Protein AF-A0A1F8WPS4-F1 (afdb_monomer)

Solvent-accessible surface area (backbone atoms only — not comparable to full-atom values): 3808 Å² total; per-residue (Å²): 131,84,81,77,53,66,42,60,54,54,53,48,52,29,59,76,67,74,39,54,68,58,60,43,18,57,73,72,75,43,52,50,67,57,51,52,24,34,56,42,57,88,88,42,91,68,39,43,87,73,55,69,68,57,56,51,50,52,54,63,73,73,108

Structure (mmCIF, N/CA/C/O backbone):
data_AF-A0A1F8WPS4-F1
#
_entry.id   AF-A0A1F8WPS4-F1
#
loop_
_atom_site.group_PDB
_atom_site.id
_atom_site.type_symbol
_atom_site.label_atom_id
_atom_site.label_alt_id
_atom_site.label_comp_id
_atom_site.label_asym_id
_atom_site.label_entity_id
_ato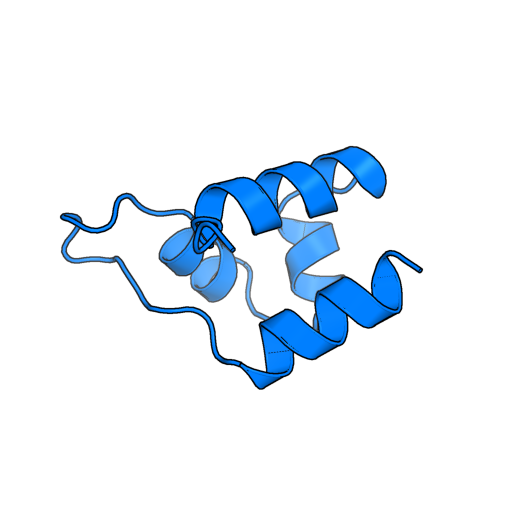m_site.label_seq_id
_atom_site.pdbx_PDB_ins_code
_atom_site.Cartn_x
_atom_site.Cartn_y
_atom_site.Cartn_z
_atom_site.occupancy
_atom_site.B_iso_or_equiv
_atom_site.auth_seq_id
_atom_site.auth_comp_id
_atom_site.auth_asym_id
_atom_site.auth_atom_id
_atom_site.pdbx_PDB_model_num
ATOM 1 N N . MET A 1 1 ? -12.337 1.983 -19.206 1.00 39.53 1 MET A N 1
ATOM 2 C CA . MET A 1 1 ? -11.769 2.455 -17.924 1.00 39.53 1 MET A CA 1
ATOM 3 C C . MET A 1 1 ? -10.274 2.190 -17.965 1.00 39.53 1 MET A C 1
ATOM 5 O O . MET A 1 1 ? -9.903 1.057 -18.247 1.00 39.53 1 MET A O 1
ATOM 9 N N . ALA A 1 2 ? -9.418 3.198 -17.791 1.00 47.78 2 ALA A N 1
ATOM 10 C CA . ALA A 1 2 ?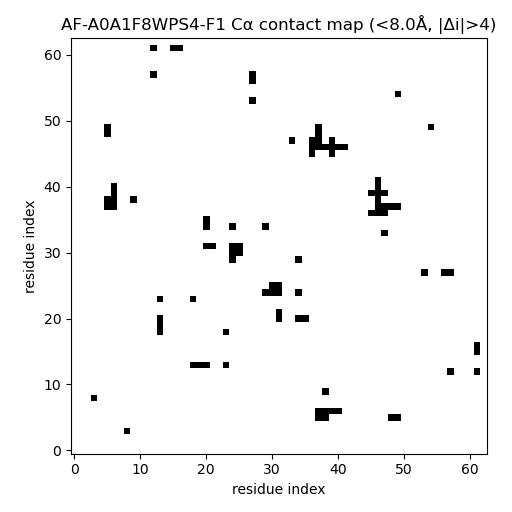 -7.978 2.951 -17.720 1.00 47.78 2 ALA A CA 1
ATOM 11 C C . ALA A 1 2 ? -7.679 2.134 -16.452 1.00 47.78 2 ALA A C 1
ATOM 13 O O . ALA A 1 2 ? -8.181 2.460 -15.377 1.00 47.78 2 ALA A O 1
ATOM 14 N N . LYS A 1 3 ? -6.910 1.048 -16.573 1.00 59.47 3 LYS A N 1
ATOM 15 C CA . LYS A 1 3 ? -6.489 0.250 -15.417 1.00 59.47 3 LYS A CA 1
ATOM 16 C C . LYS A 1 3 ? -5.493 1.095 -14.617 1.00 59.47 3 LYS A C 1
ATOM 18 O O . LYS A 1 3 ? -4.377 1.302 -15.081 1.00 59.47 3 LYS A O 1
ATOM 23 N N . GLN A 1 4 ? -5.902 1.624 -13.464 1.00 72.56 4 GLN A N 1
ATOM 24 C CA . GLN A 1 4 ? -4.992 2.361 -12.583 1.00 72.56 4 GLN A CA 1
ATOM 25 C C . GLN A 1 4 ? -3.854 1.431 -12.138 1.00 72.56 4 GLN A C 1
ATOM 27 O O . GLN A 1 4 ? -4.100 0.281 -11.765 1.00 72.56 4 GLN A O 1
ATOM 32 N N . ALA A 1 5 ? -2.612 1.914 -12.183 1.00 91.31 5 ALA A N 1
ATOM 33 C CA . ALA A 1 5 ? -1.469 1.162 -11.686 1.00 91.31 5 ALA A CA 1
ATOM 34 C C . ALA A 1 5 ? -1.554 1.021 -10.155 1.00 91.31 5 ALA A C 1
ATOM 36 O O . ALA A 1 5 ? -1.928 1.968 -9.458 1.00 91.31 5 ALA A O 1
ATOM 37 N N . GLN A 1 6 ? -1.198 -0.150 -9.611 1.00 95.38 6 GLN A N 1
ATOM 38 C CA . GLN A 1 6 ? -1.285 -0.403 -8.162 1.00 95.38 6 GLN A CA 1
ATOM 39 C C . GLN A 1 6 ? -0.459 0.593 -7.346 1.00 95.38 6 GLN A C 1
ATOM 41 O O . GLN A 1 6 ? -0.839 0.963 -6.241 1.00 95.38 6 GLN A O 1
ATOM 46 N N . GLN A 1 7 ? 0.653 1.062 -7.909 1.00 96.81 7 GLN A N 1
ATOM 47 C CA . GLN A 1 7 ? 1.537 2.009 -7.255 1.00 96.81 7 GLN A CA 1
ATOM 48 C C . GLN A 1 7 ? 0.858 3.369 -7.081 1.00 96.81 7 GLN A C 1
ATOM 50 O O . GLN A 1 7 ? 0.949 3.957 -6.006 1.00 96.81 7 GLN A O 1
ATOM 55 N N . ASP A 1 8 ? 0.162 3.850 -8.110 1.00 96.62 8 ASP A N 1
ATOM 56 C CA . ASP A 1 8 ? -0.536 5.135 -8.059 1.00 96.62 8 ASP A CA 1
ATOM 57 C C . ASP A 1 8 ? -1.720 5.065 -7.102 1.00 96.62 8 ASP A C 1
ATOM 59 O O . ASP A 1 8 ? -1.899 5.961 -6.282 1.00 96.62 8 ASP A O 1
ATOM 63 N N . PHE A 1 9 ? -2.463 3.956 -7.137 1.00 97.00 9 PHE A N 1
ATOM 64 C CA . PHE A 1 9 ? -3.556 3.707 -6.204 1.00 97.00 9 PHE A CA 1
ATOM 65 C C . PHE A 1 9 ? -3.083 3.691 -4.743 1.00 97.00 9 PHE A C 1
ATOM 67 O O . PHE A 1 9 ? -3.651 4.378 -3.899 1.00 97.00 9 PHE A O 1
ATOM 74 N N . LEU A 1 10 ? -2.003 2.964 -4.443 1.00 97.88 10 LEU A N 1
ATOM 75 C CA . LEU A 1 10 ? -1.444 2.884 -3.092 1.00 97.88 10 LEU A CA 1
ATOM 76 C C . LEU A 1 10 ? -0.892 4.230 -2.606 1.00 97.88 10 LEU A C 1
ATOM 78 O O . LEU A 1 10 ? -1.086 4.592 -1.446 1.00 97.88 10 LEU A O 1
ATOM 82 N N . ARG A 1 11 ? -0.200 4.982 -3.473 1.00 97.88 11 ARG A N 1
ATOM 83 C CA . ARG A 1 11 ? 0.330 6.311 -3.125 1.00 97.88 11 ARG A CA 1
ATOM 84 C C . ARG A 1 11 ? -0.783 7.307 -2.850 1.00 97.88 11 ARG A C 1
ATOM 86 O O . ARG A 1 11 ? -0.682 8.063 -1.887 1.00 97.88 11 ARG A O 1
ATOM 93 N N . ASP A 1 12 ? -1.827 7.293 -3.669 1.00 98.06 12 ASP A N 1
ATOM 94 C CA . ASP A 1 12 ? -2.971 8.168 -3.475 1.00 98.06 12 ASP A CA 1
ATOM 95 C C . ASP A 1 12 ? -3.740 7.817 -2.194 1.00 98.06 12 ASP A C 1
ATOM 97 O O . ASP A 1 12 ? -3.993 8.706 -1.388 1.00 98.06 12 ASP A O 1
ATOM 101 N N . ALA A 1 13 ? -3.985 6.531 -1.927 1.00 98.19 13 ALA A N 1
ATOM 102 C CA . ALA A 1 13 ? -4.614 6.079 -0.685 1.00 98.19 13 ALA A CA 1
ATOM 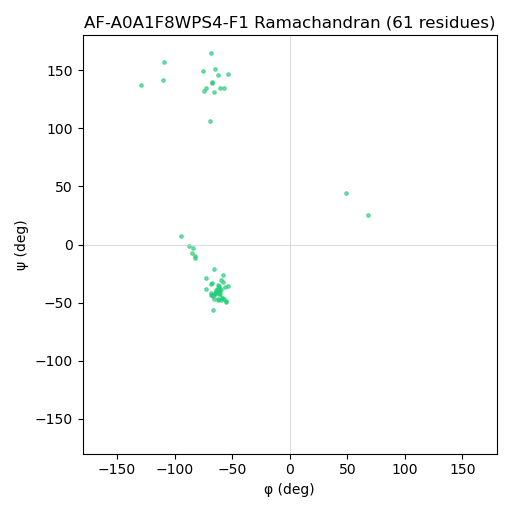103 C C . ALA A 1 13 ? -3.839 6.531 0.566 1.00 98.19 13 ALA A C 1
ATOM 105 O O . ALA A 1 13 ? -4.420 7.093 1.494 1.00 98.19 13 ALA A O 1
ATOM 106 N N . MET A 1 14 ? -2.512 6.351 0.580 1.00 98.50 14 MET A N 1
ATOM 107 C CA . MET A 1 14 ? -1.660 6.822 1.681 1.00 98.50 14 MET A CA 1
ATOM 108 C C . MET A 1 14 ? -1.728 8.343 1.857 1.00 98.50 14 MET A C 1
ATOM 110 O O . MET A 1 14 ? -1.762 8.826 2.988 1.00 98.50 14 MET A O 1
ATOM 114 N N . ARG A 1 15 ? -1.765 9.093 0.748 1.00 98.38 15 ARG A N 1
ATOM 115 C CA . ARG A 1 15 ? -1.880 10.556 0.757 1.00 98.38 15 ARG A CA 1
ATOM 116 C C . ARG A 1 15 ? -3.225 11.011 1.321 1.00 98.38 15 ARG A C 1
ATOM 118 O O . ARG A 1 15 ? -3.237 11.889 2.175 1.00 98.38 15 ARG A O 1
ATOM 125 N N . GLN A 1 16 ? -4.332 10.416 0.876 1.00 98.25 16 GLN A N 1
ATOM 126 C CA . GLN A 1 16 ? -5.678 10.761 1.345 1.00 98.25 16 GLN A CA 1
ATOM 127 C C . GLN A 1 16 ? -5.863 10.464 2.837 1.00 98.25 16 GLN A C 1
ATOM 129 O O . GLN A 1 16 ? -6.447 11.264 3.561 1.00 98.25 16 GLN A O 1
ATOM 134 N N . LEU A 1 17 ? -5.308 9.349 3.316 1.00 97.69 17 LEU A N 1
ATOM 135 C CA . LEU A 1 17 ? -5.385 8.957 4.724 1.00 97.69 17 LEU A CA 1
ATOM 136 C C . LEU A 1 17 ? -4.314 9.622 5.605 1.00 97.69 17 LEU A C 1
ATOM 138 O O . LEU A 1 17 ? -4.301 9.392 6.812 1.00 97.69 17 LEU A O 1
ATOM 142 N N . ASN A 1 18 ? -3.406 10.412 5.019 1.00 98.38 18 ASN A N 1
ATOM 143 C CA . ASN A 1 18 ? -2.242 10.996 5.690 1.00 98.38 18 ASN A CA 1
ATOM 144 C C . ASN A 1 18 ? -1.434 9.957 6.501 1.00 98.38 18 ASN A C 1
ATOM 146 O O . ASN A 1 18 ? -1.060 10.175 7.655 1.00 98.38 18 ASN A O 1
ATOM 150 N N . MET A 1 19 ? -1.196 8.786 5.902 1.00 98.38 19 MET A N 1
ATOM 151 C CA . MET A 1 19 ? -0.510 7.664 6.545 1.00 98.38 19 MET A CA 1
ATOM 152 C C . MET A 1 19 ? 0.872 7.422 5.943 1.00 98.38 19 MET A C 1
ATOM 154 O O . MET A 1 19 ? 1.077 7.460 4.730 1.00 98.38 19 MET A O 1
ATOM 158 N N . THR A 1 20 ? 1.829 7.089 6.809 1.00 98.12 20 THR A N 1
ATOM 159 C CA . THR A 1 20 ? 3.114 6.528 6.378 1.00 98.12 20 THR A CA 1
ATOM 160 C C . THR A 1 20 ? 2.912 5.121 5.812 1.00 98.12 20 THR A C 1
ATOM 162 O O . THR A 1 20 ? 1.903 4.468 6.078 1.00 98.12 20 THR A O 1
ATOM 165 N N . ARG A 1 21 ? 3.911 4.594 5.093 1.00 98.12 21 ARG A N 1
ATOM 166 C CA . ARG A 1 21 ? 3.877 3.202 4.607 1.00 98.12 21 ARG A CA 1
ATOM 167 C C . ARG A 1 21 ? 3.680 2.181 5.727 1.00 98.12 21 ARG A C 1
ATOM 169 O O . ARG A 1 21 ? 3.005 1.186 5.511 1.00 98.12 21 ARG A O 1
ATOM 176 N N . GLN A 1 22 ? 4.274 2.417 6.898 1.00 98.25 22 GLN A N 1
ATOM 177 C CA . GLN A 1 22 ? 4.129 1.508 8.034 1.00 98.25 22 GLN A CA 1
ATOM 178 C C . GLN A 1 22 ? 2.680 1.508 8.532 1.00 98.25 22 GLN A C 1
ATOM 180 O O . GLN A 1 22 ? 2.026 0.473 8.478 1.00 98.25 22 GLN A O 1
ATOM 185 N N . ASN A 1 23 ? 2.148 2.684 8.881 1.00 98.56 23 ASN A N 1
ATOM 186 C CA . ASN A 1 23 ? 0.780 2.813 9.391 1.00 98.56 23 ASN A CA 1
ATOM 187 C C . ASN A 1 23 ? -0.259 2.315 8.379 1.00 98.56 23 ASN A C 1
ATOM 189 O O . ASN A 1 23 ? -1.248 1.693 8.757 1.00 98.56 23 ASN A O 1
ATOM 193 N N . PHE A 1 24 ? -0.034 2.574 7.089 1.00 98.62 24 PHE A N 1
ATOM 194 C CA . PHE A 1 24 ? -0.923 2.112 6.032 1.00 98.62 24 PHE A 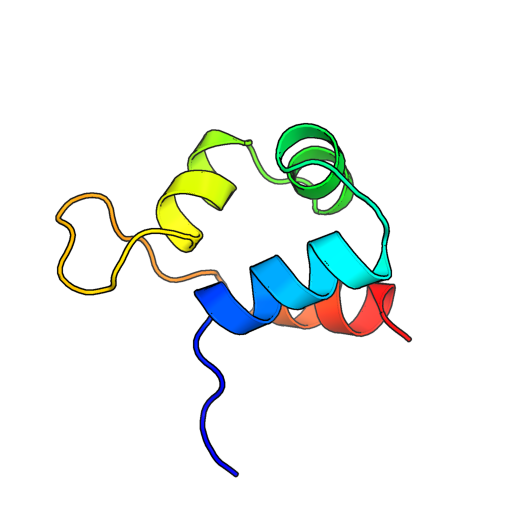CA 1
ATOM 195 C C . PHE A 1 24 ? -0.884 0.589 5.869 1.00 98.62 24 PHE A C 1
ATOM 197 O O . PHE A 1 24 ? -1.941 -0.024 5.762 1.00 98.62 24 PHE A O 1
ATOM 204 N N . ALA A 1 25 ? 0.304 -0.029 5.895 1.00 98.56 25 ALA A N 1
ATOM 205 C CA . ALA A 1 25 ? 0.439 -1.485 5.849 1.00 98.56 25 ALA A CA 1
ATOM 206 C C . ALA A 1 25 ? -0.288 -2.147 7.030 1.00 98.56 25 ALA A C 1
ATOM 208 O O . ALA A 1 25 ? -1.090 -3.057 6.818 1.00 98.56 25 ALA A O 1
ATOM 209 N N . ASP A 1 26 ? -0.096 -1.614 8.239 1.00 98.38 26 ASP A N 1
ATOM 210 C CA . ASP A 1 26 ? -0.769 -2.099 9.445 1.00 98.38 26 ASP A CA 1
ATOM 211 C C . ASP A 1 26 ? -2.297 -1.953 9.325 1.00 98.38 26 ASP A C 1
ATOM 213 O O . ASP A 1 26 ? -3.041 -2.889 9.621 1.00 98.38 26 ASP A O 1
ATOM 217 N N . ARG A 1 27 ? -2.780 -0.816 8.801 1.00 97.94 27 ARG A N 1
ATOM 218 C CA . ARG A 1 27 ? -4.213 -0.544 8.599 1.00 97.94 27 ARG A CA 1
ATOM 219 C C . ARG A 1 27 ? -4.891 -1.532 7.648 1.00 97.94 27 ARG A C 1
ATOM 221 O O . ARG A 1 27 ? -6.057 -1.852 7.860 1.00 97.94 27 ARG A O 1
ATOM 228 N N . ILE A 1 28 ? -4.191 -1.997 6.613 1.00 97.81 28 ILE A N 1
ATOM 229 C CA . ILE A 1 28 ? -4.731 -2.948 5.627 1.00 97.81 28 ILE A CA 1
ATOM 230 C C . ILE A 1 28 ? -4.403 -4.412 5.962 1.00 97.81 28 ILE A C 1
ATOM 232 O O . ILE A 1 28 ? -4.656 -5.294 5.143 1.00 97.81 28 ILE A O 1
ATOM 236 N N . GLY A 1 29 ? -3.820 -4.682 7.137 1.00 97.56 29 GLY A N 1
ATOM 237 C CA . GLY A 1 29 ? -3.452 -6.032 7.570 1.00 97.56 29 GLY A CA 1
ATOM 238 C C . GLY A 1 29 ? -2.320 -6.662 6.749 1.00 97.56 29 GLY A C 1
ATOM 239 O O . GLY A 1 29 ? -2.239 -7.885 6.644 1.00 97.56 29 GLY A O 1
ATOM 240 N N . ALA A 1 30 ? -1.458 -5.846 6.139 1.00 98.00 30 ALA A N 1
ATOM 241 C C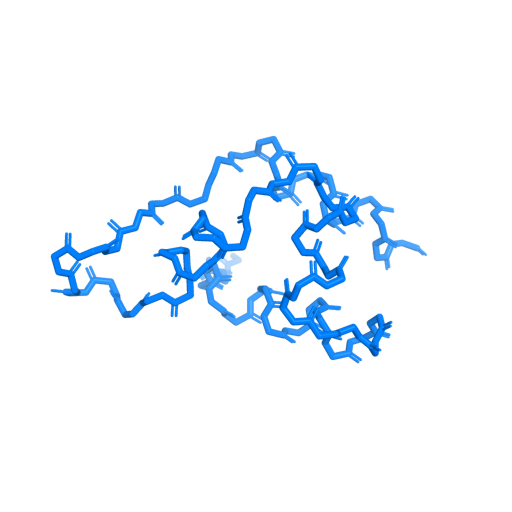A . ALA A 1 30 ? -0.312 -6.292 5.356 1.00 98.00 30 ALA A CA 1
ATOM 242 C C . ALA A 1 30 ? 1.005 -5.989 6.081 1.00 98.00 30 ALA A C 1
ATOM 244 O O . ALA A 1 30 ? 1.106 -5.073 6.889 1.00 98.00 30 ALA A O 1
ATOM 245 N N . SER A 1 31 ? 2.071 -6.718 5.744 1.00 98.38 31 SER A N 1
ATOM 246 C CA . SER A 1 31 ? 3.409 -6.321 6.195 1.00 98.38 31 SER A CA 1
ATOM 247 C C . SER A 1 31 ? 3.920 -5.125 5.389 1.00 98.38 31 SER A C 1
ATOM 249 O O . SER A 1 31 ? 3.670 -5.023 4.184 1.00 98.38 31 SER A O 1
ATOM 251 N N . LYS A 1 32 ? 4.743 -4.265 6.007 1.00 98.12 32 LYS A N 1
ATOM 252 C CA . LYS A 1 32 ? 5.427 -3.171 5.292 1.00 98.12 32 LYS A CA 1
ATOM 253 C C . LYS A 1 32 ? 6.213 -3.674 4.074 1.00 98.12 32 LYS A C 1
ATOM 255 O O . LYS A 1 32 ? 6.224 -3.020 3.037 1.00 98.12 32 LYS A O 1
ATOM 260 N N . ARG A 1 33 ? 6.820 -4.865 4.162 1.00 98.25 33 ARG A N 1
ATOM 261 C CA . ARG A 1 33 ? 7.533 -5.496 3.040 1.00 98.25 33 ARG A CA 1
ATOM 262 C C . ARG A 1 33 ? 6.603 -5.844 1.876 1.00 98.25 33 ARG A C 1
ATOM 264 O O . ARG A 1 33 ? 6.995 -5.668 0.727 1.00 98.25 33 ARG A O 1
ATOM 271 N N . ALA A 1 34 ? 5.400 -6.347 2.156 1.00 98.25 34 ALA A N 1
ATOM 272 C CA . ALA A 1 34 ? 4.414 -6.621 1.114 1.00 98.25 34 ALA A CA 1
ATOM 273 C C . ALA A 1 34 ? 4.014 -5.324 0.398 1.00 98.25 34 ALA A C 1
ATOM 275 O O . ALA A 1 34 ? 4.092 -5.267 -0.827 1.00 98.25 34 ALA A O 1
ATOM 276 N N . LEU A 1 35 ? 3.715 -4.268 1.161 1.00 98.44 35 LEU A N 1
ATOM 277 C CA . LEU A 1 35 ? 3.418 -2.947 0.610 1.00 98.44 35 LEU A CA 1
ATOM 278 C C . LEU A 1 35 ? 4.575 -2.397 -0.237 1.00 98.44 35 LEU A C 1
ATOM 280 O O . LEU A 1 35 ? 4.353 -1.925 -1.349 1.00 98.44 35 LEU A O 1
ATOM 284 N N . ASP A 1 36 ? 5.811 -2.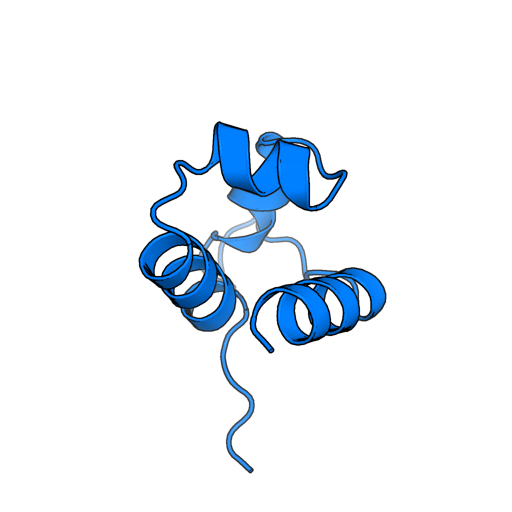483 0.257 1.00 98.31 36 ASP A N 1
ATOM 285 C CA . ASP A 1 36 ? 6.987 -2.026 -0.484 1.00 98.31 36 ASP A CA 1
ATOM 286 C C . ASP A 1 36 ? 7.150 -2.798 -1.804 1.00 98.31 36 ASP A C 1
ATOM 288 O O . ASP A 1 36 ? 7.372 -2.172 -2.838 1.00 98.31 36 ASP A O 1
ATOM 292 N N . ASN A 1 37 ? 6.947 -4.123 -1.812 1.00 98.38 37 ASN A N 1
ATOM 293 C CA . ASN A 1 37 ? 6.974 -4.929 -3.039 1.00 98.38 37 ASN A CA 1
ATOM 294 C C . ASN A 1 37 ? 5.873 -4.529 -4.035 1.00 98.38 37 ASN A C 1
ATOM 296 O O . ASN A 1 37 ? 6.091 -4.598 -5.246 1.00 98.38 37 ASN A O 1
ATOM 300 N N . TRP A 1 38 ? 4.697 -4.121 -3.545 1.00 98.06 38 TRP A N 1
ATOM 301 C CA . TRP A 1 38 ? 3.611 -3.635 -4.396 1.00 98.06 38 TRP A CA 1
ATOM 302 C C . TRP A 1 38 ? 3.906 -2.245 -4.977 1.00 98.06 38 TRP A C 1
ATOM 304 O O . TRP A 1 38 ? 3.454 -1.919 -6.072 1.00 98.06 38 TRP A O 1
ATOM 314 N N . LEU A 1 39 ? 4.694 -1.426 -4.283 1.00 97.44 39 LEU A N 1
ATOM 315 C CA . LEU A 1 39 ? 5.083 -0.087 -4.732 1.00 97.44 39 LEU A CA 1
ATOM 316 C C . LEU A 1 39 ? 6.257 -0.077 -5.721 1.00 97.44 39 LEU A C 1
ATOM 318 O O . LEU A 1 39 ? 6.552 0.978 -6.292 1.00 97.44 39 LEU A O 1
ATOM 322 N N . LEU A 1 40 ? 6.935 -1.212 -5.917 1.00 97.12 40 LEU A N 1
ATOM 323 C CA . LEU A 1 40 ? 8.042 -1.315 -6.864 1.00 97.12 40 LEU A CA 1
ATOM 324 C C . LEU A 1 40 ? 7.569 -1.114 -8.316 1.00 97.12 40 LEU A C 1
ATOM 326 O O . LEU A 1 40 ? 6.426 -1.443 -8.644 1.00 97.12 40 LEU A O 1
ATOM 330 N N . PRO A 1 41 ? 8.442 -0.606 -9.203 1.00 94.50 41 PRO A N 1
ATOM 331 C CA . PRO A 1 41 ? 8.224 -0.640 -10.648 1.00 94.50 41 PRO A CA 1
ATOM 332 C C . PRO A 1 41 ? 7.937 -2.060 -11.152 1.00 94.50 41 PRO A C 1
ATOM 334 O O . PRO A 1 41 ? 8.477 -3.027 -10.615 1.00 94.50 41 PRO A O 1
ATOM 337 N N . THR A 1 42 ? 7.100 -2.198 -12.180 1.00 92.44 42 THR A N 1
ATOM 338 C CA . THR A 1 42 ? 6.657 -3.508 -12.701 1.00 92.44 42 THR A CA 1
ATOM 339 C C . THR A 1 42 ? 7.774 -4.345 -13.327 1.00 92.44 42 THR A C 1
ATOM 341 O O . THR A 1 42 ? 7.637 -5.559 -13.428 1.00 92.44 42 THR A O 1
ATOM 344 N N . ASP A 1 43 ? 8.871 -3.717 -13.742 1.00 92.25 43 ASP A N 1
ATOM 345 C CA . ASP A 1 43 ? 10.085 -4.350 -14.273 1.00 92.25 43 ASP A CA 1
ATOM 346 C C . ASP A 1 43 ? 11.072 -4.792 -13.172 1.00 92.25 43 ASP A C 1
ATOM 348 O O . ASP A 1 43 ? 12.055 -5.486 -13.440 1.00 92.25 43 ASP A O 1
ATOM 352 N N . SER A 1 44 ? 10.812 -4.444 -11.909 1.00 95.69 44 SER A N 1
ATOM 353 C CA . SER A 1 44 ? 11.648 -4.855 -10.785 1.00 95.69 44 SER A CA 1
ATOM 354 C C . SER A 1 44 ? 11.470 -6.339 -10.458 1.00 95.69 44 SER A C 1
ATOM 356 O O . SER A 1 44 ? 10.358 -6.822 -10.265 1.00 95.69 44 SER A O 1
ATOM 358 N N . LYS A 1 45 ? 12.574 -7.065 -10.232 1.00 95.25 45 LYS A N 1
ATOM 359 C CA . LYS A 1 45 ? 12.546 -8.469 -9.759 1.00 95.25 45 LYS A CA 1
ATOM 360 C C . LYS A 1 45 ? 11.798 -8.652 -8.426 1.00 95.25 45 LYS A C 1
ATOM 362 O O . LYS A 1 45 ? 11.285 -9.735 -8.125 1.00 95.25 45 LYS A O 1
ATOM 367 N N . GLY A 1 46 ? 11.753 -7.601 -7.606 1.00 94.62 46 GLY A N 1
ATOM 368 C CA . GLY A 1 46 ? 11.046 -7.591 -6.325 1.00 94.62 46 GLY A CA 1
ATOM 369 C C . GLY A 1 46 ? 9.549 -7.307 -6.446 1.00 94.62 46 GLY A C 1
ATOM 370 O O . GLY A 1 46 ? 8.825 -7.506 -5.473 1.00 94.62 46 GLY A O 1
ATOM 371 N N . PHE A 1 47 ? 9.081 -6.867 -7.618 1.00 97.25 47 PHE A N 1
ATOM 372 C CA . PHE A 1 47 ? 7.686 -6.512 -7.838 1.00 97.25 47 PHE A CA 1
ATOM 373 C C . PHE A 1 47 ? 6.768 -7.686 -7.526 1.00 97.25 47 PHE A C 1
ATOM 375 O O . PHE A 1 47 ? 7.016 -8.824 -7.942 1.00 97.25 47 PHE A O 1
ATOM 382 N N . ARG A 1 48 ? 5.687 -7.412 -6.800 1.00 97.62 48 ARG A N 1
ATOM 383 C CA . ARG A 1 48 ? 4.604 -8.370 -6.592 1.00 97.62 48 ARG A CA 1
ATOM 384 C C . ARG A 1 48 ? 3.275 -7.701 -6.936 1.00 97.62 48 ARG A C 1
ATOM 386 O O . ARG A 1 48 ? 3.075 -6.551 -6.543 1.00 97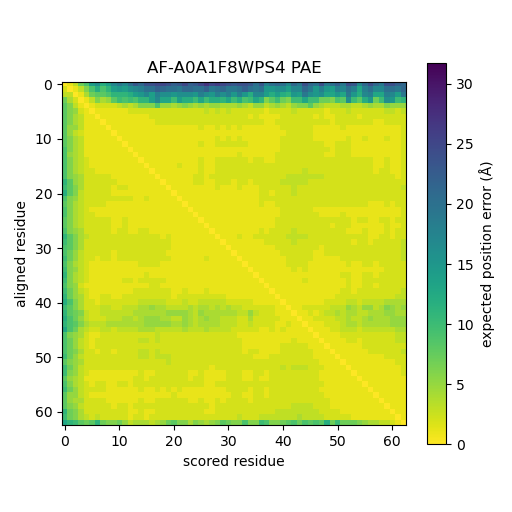.62 48 ARG A O 1
ATOM 393 N N . PRO A 1 49 ? 2.365 -8.384 -7.647 1.00 96.44 49 PRO A N 1
ATOM 394 C CA . PRO A 1 49 ? 1.025 -7.862 -7.852 1.00 96.44 49 PRO A CA 1
ATOM 395 C C . PRO A 1 49 ? 0.271 -7.836 -6.519 1.00 96.44 49 PRO A C 1
ATOM 397 O O . PRO A 1 49 ? 0.371 -8.768 -5.715 1.00 96.44 49 PRO A O 1
ATOM 400 N N . MET A 1 50 ? -0.474 -6.761 -6.281 1.00 97.06 50 MET A N 1
ATOM 401 C CA . MET A 1 50 ? -1.341 -6.650 -5.115 1.00 97.06 50 MET A CA 1
ATOM 402 C C . MET A 1 50 ? -2.592 -7.534 -5.296 1.00 97.06 50 MET A C 1
ATOM 404 O O . MET A 1 50 ? -3.216 -7.463 -6.358 1.00 97.06 50 MET A O 1
ATOM 408 N N . PRO A 1 51 ? -2.985 -8.349 -4.295 1.00 97.06 51 PRO A N 1
ATOM 409 C CA . PRO A 1 51 ? -4.190 -9.180 -4.375 1.00 97.06 51 PRO A CA 1
ATOM 410 C C . PRO A 1 51 ? -5.479 -8.356 -4.526 1.00 97.06 51 PRO A C 1
ATOM 412 O O . PRO A 1 51 ? -5.609 -7.294 -3.917 1.00 9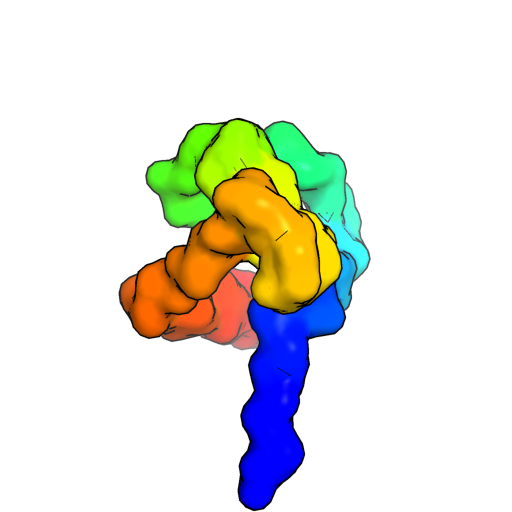7.06 51 PRO A O 1
ATOM 415 N N . GLU A 1 52 ? -6.469 -8.868 -5.266 1.00 96.12 52 GLU A N 1
ATOM 416 C CA . GLU A 1 52 ? -7.758 -8.179 -5.503 1.00 96.12 52 GLU A CA 1
ATOM 417 C C . GLU A 1 52 ? -8.541 -7.888 -4.209 1.00 96.12 52 GLU A C 1
ATOM 419 O O . GLU A 1 52 ? -9.232 -6.875 -4.086 1.00 96.12 52 GLU A O 1
ATOM 424 N N . THR A 1 53 ? -8.392 -8.740 -3.195 1.00 96.94 53 THR A N 1
ATOM 425 C CA . THR A 1 53 ? -9.000 -8.522 -1.875 1.00 96.94 53 THR A CA 1
ATOM 426 C C . THR A 1 53 ? -8.474 -7.254 -1.205 1.00 96.94 53 THR A C 1
ATOM 428 O O . THR A 1 53 ? -9.247 -6.512 -0.603 1.00 96.94 53 THR A O 1
ATOM 431 N N . VAL A 1 54 ? -7.183 -6.950 -1.367 1.00 97.69 54 VAL A N 1
ATOM 432 C CA . VAL A 1 54 ? -6.554 -5.737 -0.823 1.00 97.69 54 VAL A CA 1
ATOM 433 C C . VAL A 1 54 ? -7.002 -4.499 -1.602 1.00 97.69 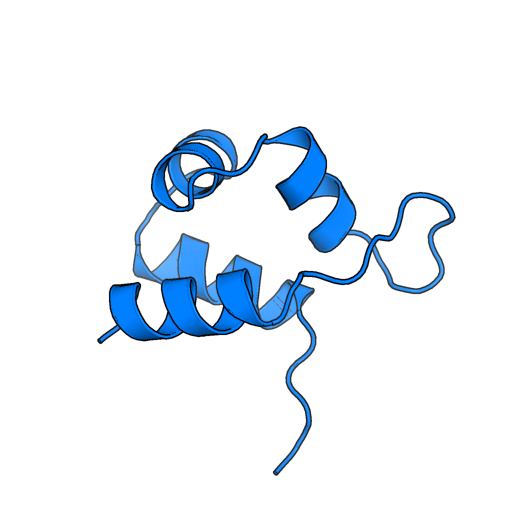54 VAL A C 1
ATOM 435 O O . VAL A 1 54 ? -7.283 -3.467 -0.996 1.00 97.69 54 VAL A O 1
ATOM 438 N N . TRP A 1 55 ? -7.151 -4.603 -2.928 1.00 97.00 55 TRP A N 1
ATOM 439 C CA . TRP A 1 55 ? -7.761 -3.540 -3.738 1.00 97.00 55 TRP A CA 1
ATOM 440 C C . TRP A 1 55 ? -9.156 -3.173 -3.238 1.00 97.00 55 TRP A C 1
ATOM 442 O O . TRP A 1 55 ? -9.455 -1.994 -3.046 1.00 97.00 55 TRP A O 1
ATOM 452 N N . THR A 1 56 ? -9.996 -4.184 -3.015 1.00 97.00 56 THR A N 1
ATOM 453 C CA . THR A 1 56 ? -11.365 -4.003 -2.520 1.00 97.00 56 THR A CA 1
ATOM 454 C C . THR A 1 56 ? -11.363 -3.362 -1.137 1.00 97.00 56 THR A C 1
ATOM 456 O O . THR A 1 56 ? -12.027 -2.351 -0.938 1.00 97.00 56 THR A O 1
ATOM 459 N N . LEU A 1 57 ? -10.545 -3.874 -0.212 1.00 97.81 57 LEU A N 1
ATOM 460 C CA . LEU A 1 57 ? -10.416 -3.327 1.138 1.00 97.81 57 LEU A CA 1
ATOM 461 C C . LEU A 1 57 ? -10.045 -1.838 1.135 1.00 97.81 57 LEU A C 1
ATOM 463 O O . LEU A 1 57 ? -10.693 -1.047 1.812 1.00 97.81 57 LEU A O 1
ATOM 467 N N . ILE A 1 58 ? -9.025 -1.437 0.371 1.00 97.75 58 ILE A N 1
ATOM 468 C CA . ILE A 1 58 ? -8.587 -0.033 0.335 1.00 97.75 58 ILE A CA 1
ATOM 469 C C . ILE A 1 58 ? -9.693 0.865 -0.231 1.00 97.75 58 ILE A C 1
ATOM 471 O O . ILE A 1 58 ? -9.909 1.954 0.290 1.00 97.75 58 ILE A O 1
ATOM 475 N N . ARG A 1 59 ? -10.427 0.413 -1.258 1.00 96.75 59 ARG A N 1
ATOM 476 C CA . ARG A 1 59 ? -11.571 1.170 -1.794 1.00 96.75 59 ARG A CA 1
ATOM 477 C C . ARG A 1 59 ? -12.668 1.370 -0.754 1.00 96.75 59 ARG A C 1
ATOM 479 O O . ARG A 1 59 ? -13.232 2.451 -0.708 1.00 96.75 59 ARG A O 1
ATOM 486 N N . GLU A 1 60 ? -12.950 0.363 0.069 1.00 97.19 60 GLU A N 1
ATOM 487 C CA . GLU A 1 60 ? -13.920 0.488 1.162 1.00 97.19 60 GLU A CA 1
ATOM 488 C C . GLU A 1 60 ? -13.428 1.430 2.272 1.00 97.19 60 GLU A C 1
ATOM 490 O O . GLU A 1 60 ? -14.229 2.156 2.843 1.00 97.19 60 GLU A O 1
ATOM 495 N N . ILE A 1 61 ? -12.118 1.477 2.548 1.00 96.88 61 ILE A N 1
ATOM 496 C CA . ILE A 1 61 ? -11.532 2.421 3.520 1.00 96.88 61 ILE A CA 1
ATOM 497 C C . ILE A 1 61 ? -11.619 3.879 3.037 1.00 96.88 61 ILE A C 1
ATOM 499 O O . ILE A 1 61 ? -11.717 4.777 3.867 1.00 96.88 61 ILE A O 1
ATOM 503 N N . LEU A 1 62 ? -11.519 4.115 1.726 1.00 96.00 62 LEU A N 1
ATOM 504 C CA . LEU A 1 62 ? -11.519 5.455 1.120 1.00 96.00 62 LEU A CA 1
ATOM 505 C C . LEU A 1 62 ? -12.921 6.002 0.799 1.00 96.00 62 LEU A C 1
ATOM 507 O O . LEU A 1 62 ? -13.019 7.106 0.264 1.00 96.00 62 LEU A O 1
ATOM 511 N N . ARG A 1 63 ? -13.982 5.233 1.058 1.00 91.38 63 ARG A N 1
ATOM 512 C CA . ARG A 1 63 ? -15.359 5.743 1.008 1.00 91.38 63 ARG A CA 1
ATOM 513 C C . ARG A 1 63 ? -15.640 6.648 2.200 1.00 91.38 63 ARG A C 1
ATOM 515 O O . ARG A 1 63 ? -16.373 7.635 1.983 1.00 91.38 63 ARG A O 1
#

Sequence (63 aa):
MAKQAQQDFLRDAMRQLNMTRQNFADRIGASKRALDNWLLPTDSKGFRPMPETVWTLIREILR

Foldseek 3Di:
DPDDQQLVVLVVLCVLVVHDLCRSCVVLVHHSLVSVLSNDDPPDPSHDPDDVVSVVVSVVVND

Secondary structure (DSSP, 8-state):
-----HHHHHHHHHHHTT--HHHHHHHTT--HHHHHHHHS-TTSTT--PPPHHHHHHHHHHT-

Mean predicted aligned error: 2.87 Å

Nearest PDB structures (foldseek):
  7vjn-assembly1_A  TM=7.980E-01  e=1.539E-02  Pseudomonas phage JBD30
  7vjn-assembly1_B  TM=7.865E-01  e=1.539E-02  Pseudomonas phage JBD30
  7fa3-assembly1_B  TM=7.964E-01  e=1.636E-02  Pseudomonas phage JBD30
  7fa3-assembly1_A  TM=7.855E-01  e=2.515E-02  Pseudomonas phage JBD30
  7t5u-assembly1_A  TM=7.229E-01  e=1.587E-01  Escherichia coli

pLDDT: mean 94.4, std 10.9, range [39.53, 98.62]

Radius of gyration: 11.09 Å; Cα contacts (8 Å, |Δi|>4): 48; chains: 1; bounding box: 28×20×27 Å